Protein AF-A0A6E8W7X3-F1 (afdb_monomer_lite)

InterPro domains:
  IPR011598 Myc-type, basic helix-loop-helix (bHLH) domain [PF00010] (19-77)
  IPR011598 Myc-type, basic helix-loop-helix (bHLH) domain [PS50888] (15-76)
  IPR011598 Myc-type, basic helix-loop-helix (bHLH) domain [SM00353] (21-82)
  IPR036638 Helix-loop-helix DNA-binding domain superfamily [G3DSA:4.10.280.10] (25-118)
  IPR036638 Helix-loop-helix DNA-binding domain superfamily [SSF47459] (20-90)

Radius of gyration: 56.05 Å; chains: 1; bounding box: 118×41×148 Å

Sequence (171 aa):
MILEGLSARAAGWVCMVAMATVVERRRRFNINDKIKELGTLLPKNMEGSSSELNGKDGRVNKGTILKGTVDYVKELKLEVSMLRRNDELVMALRNENAMLQKRVASKVEQQLSPSKDGIIGVTFYIFVDMCENNLQLENHANRLQSLRKELNYVKETDWQYDSVEKILGQN

Foldseek 3Di:
DVVVVVVVVVVVVVVVVVVVVVVVVVVVVVVVVVLVVLLCVFDPPAFSNLPPPPPDPRDRDSVRSVVSSVVVVVVVVVVVVVVVVVVVVVVVVVVVVVVVVVVVVVVVVVVPPQDPVNVVVVVVVVVVVVVVVVVVVVVVVVVVVVVVVVVVVCVVCVVVPPPVCVVVPDD

Secondary structure (DSSP, 8-state):
-HHHHHHHHHHHHHHHHHHHHHHHHHHHHHHHHHHHHHHHHS-TTSTT-TTS--STT----HHHHHHHHHHHHHHHHHHHHHHHHHHHHHHHHHHHHHHHHHHHHHHHHHHHSPPHHHHHHHHHHHHHHHHHHHHHHHHHHHHHHHHHHHHHHHHHHGGGGS-HHHHTT--

Structure (mmCIF, N/CA/C/O backbone):
data_AF-A0A6E8W7X3-F1
#
_entry.id   AF-A0A6E8W7X3-F1
#
loop_
_atom_site.group_PDB
_atom_site.id
_atom_site.type_symbol
_atom_site.label_atom_id
_atom_site.label_alt_id
_atom_site.label_comp_id
_atom_site.label_asym_id
_atom_site.label_entity_id
_atom_site.label_seq_id
_atom_site.pdbx_PDB_ins_code
_atom_site.Cartn_x
_atom_site.Cartn_y
_atom_site.Cartn_z
_atom_site.occupancy
_atom_site.B_iso_or_equiv
_atom_site.auth_seq_id
_atom_site.auth_comp_id
_atom_site.auth_asym_id
_atom_site.auth_atom_id
_atom_site.pdbx_PDB_model_num
ATOM 1 N N . MET A 1 1 ? 25.279 -12.201 -77.583 1.00 59.50 1 MET A N 1
ATOM 2 C CA . MET A 1 1 ? 25.225 -13.019 -76.346 1.00 59.50 1 MET A CA 1
ATOM 3 C C . MET A 1 1 ? 25.926 -12.366 -75.147 1.00 59.50 1 MET A C 1
ATOM 5 O O . MET A 1 1 ? 25.345 -12.382 -74.074 1.00 59.50 1 MET A O 1
ATOM 9 N N . ILE A 1 2 ? 27.107 -11.739 -75.283 1.00 58.28 2 ILE A N 1
ATOM 10 C CA . ILE A 1 2 ? 27.815 -11.108 -74.138 1.00 58.28 2 ILE A CA 1
ATOM 11 C C . ILE A 1 2 ? 27.080 -9.865 -73.581 1.00 58.28 2 ILE A C 1
ATOM 13 O O . ILE A 1 2 ? 26.972 -9.710 -72.368 1.00 58.28 2 ILE A O 1
ATOM 17 N N . LEU A 1 3 ? 26.513 -9.019 -74.451 1.00 56.66 3 LEU A N 1
ATOM 18 C CA . LEU A 1 3 ? 25.748 -7.818 -74.061 1.00 56.66 3 LEU A CA 1
ATOM 19 C C . LEU A 1 3 ? 24.445 -8.138 -73.301 1.00 56.66 3 LEU A C 1
ATOM 21 O O . LEU A 1 3 ? 24.101 -7.447 -72.346 1.00 56.66 3 LEU A O 1
ATOM 25 N N . GLU A 1 4 ? 23.765 -9.225 -73.667 1.00 60.28 4 GLU A N 1
ATOM 26 C CA . GLU A 1 4 ? 22.540 -9.702 -73.003 1.00 60.28 4 GLU A CA 1
ATOM 27 C C . GLU A 1 4 ? 22.827 -10.200 -71.575 1.00 60.28 4 GLU A C 1
ATOM 29 O O . GLU A 1 4 ? 22.122 -9.848 -70.631 1.00 60.28 4 GLU A O 1
ATOM 34 N N . GLY A 1 5 ? 23.921 -10.951 -71.389 1.00 63.03 5 GLY A N 1
ATOM 35 C CA . GLY A 1 5 ? 24.356 -11.421 -70.068 1.00 63.03 5 GLY A CA 1
ATOM 36 C C . GLY A 1 5 ? 24.836 -10.295 -69.142 1.00 63.03 5 GLY A C 1
ATOM 37 O O . GLY A 1 5 ? 24.649 -10.374 -67.926 1.00 63.03 5 GLY A O 1
ATOM 38 N N . LEU A 1 6 ? 25.414 -9.224 -69.700 1.00 65.12 6 LEU A N 1
ATOM 39 C CA . LEU A 1 6 ? 25.781 -8.020 -68.946 1.00 65.12 6 LEU A CA 1
ATOM 40 C C . LEU A 1 6 ? 24.541 -7.221 -68.509 1.00 65.12 6 LEU A C 1
ATOM 42 O O . LEU A 1 6 ? 24.480 -6.776 -67.365 1.00 65.12 6 LEU A O 1
ATOM 46 N N . SER A 1 7 ? 23.542 -7.093 -69.389 1.00 72.56 7 SER A N 1
ATOM 47 C CA . SER A 1 7 ? 22.265 -6.417 -69.115 1.00 72.56 7 SER A CA 1
ATOM 48 C C . SER A 1 7 ? 21.446 -7.137 -68.035 1.00 72.56 7 SER A C 1
ATOM 50 O O . SER A 1 7 ? 20.998 -6.515 -67.072 1.00 72.56 7 SER A O 1
ATOM 52 N N . ALA A 1 8 ? 21.338 -8.468 -68.114 1.00 74.31 8 ALA A N 1
ATOM 53 C CA . ALA A 1 8 ? 20.650 -9.274 -67.103 1.00 74.31 8 ALA A CA 1
ATOM 54 C C . ALA A 1 8 ? 21.337 -9.202 -65.726 1.00 74.31 8 ALA A C 1
ATOM 56 O O . ALA A 1 8 ? 20.668 -9.092 -64.696 1.00 74.31 8 ALA A O 1
ATOM 57 N N . ARG A 1 9 ? 22.680 -9.197 -65.691 1.00 76.12 9 ARG A N 1
ATOM 58 C CA . ARG A 1 9 ? 23.433 -8.953 -64.451 1.00 76.12 9 ARG A CA 1
ATOM 59 C C . ARG A 1 9 ? 23.188 -7.537 -63.935 1.00 76.12 9 ARG A C 1
ATOM 61 O O . ARG A 1 9 ? 22.875 -7.392 -62.762 1.00 76.12 9 ARG A O 1
ATOM 68 N N . ALA A 1 10 ? 23.248 -6.510 -64.777 1.00 77.62 10 ALA A N 1
ATOM 69 C CA . ALA A 1 10 ? 22.967 -5.137 -64.359 1.00 77.62 10 ALA A CA 1
ATOM 70 C C . ALA A 1 10 ? 21.549 -4.986 -63.769 1.00 77.62 10 ALA A C 1
ATOM 72 O O . ALA A 1 10 ? 21.397 -4.413 -62.693 1.00 77.62 10 ALA A O 1
ATOM 73 N N . ALA A 1 11 ? 20.527 -5.574 -64.399 1.00 78.88 11 ALA A N 1
ATOM 74 C CA . ALA A 1 11 ? 19.151 -5.569 -63.897 1.00 78.88 11 ALA A CA 1
ATOM 75 C C . ALA A 1 11 ? 19.004 -6.306 -62.552 1.00 78.88 11 ALA A C 1
ATOM 77 O O . ALA A 1 11 ? 18.350 -5.802 -61.636 1.00 78.88 11 ALA A O 1
ATOM 78 N N . GLY A 1 12 ? 19.659 -7.462 -62.393 1.00 82.62 12 GLY A N 1
ATOM 79 C CA . GLY A 1 12 ? 19.695 -8.195 -61.124 1.00 82.62 12 GLY A CA 1
ATOM 80 C C . GLY A 1 12 ? 20.366 -7.405 -59.995 1.00 82.62 12 GLY A C 1
ATOM 81 O O . GLY A 1 12 ? 19.851 -7.363 -58.878 1.00 82.62 12 GLY A O 1
ATOM 82 N N . TRP A 1 13 ? 21.470 -6.713 -60.292 1.00 84.50 13 TRP A N 1
ATOM 83 C CA . TRP A 1 13 ? 22.163 -5.845 -59.335 1.00 84.50 13 TRP A CA 1
ATOM 84 C C . TRP A 1 13 ? 21.318 -4.623 -58.948 1.00 84.50 13 TRP A C 1
ATOM 86 O O . TRP A 1 13 ? 21.210 -4.311 -57.764 1.00 84.50 13 TRP A O 1
ATOM 96 N N . VAL A 1 14 ? 20.655 -3.971 -59.907 1.00 83.25 14 VAL A N 1
ATOM 97 C CA . VAL A 1 14 ? 19.741 -2.845 -59.638 1.00 83.25 14 VAL A CA 1
ATOM 98 C C . VAL A 1 14 ? 18.560 -3.287 -58.771 1.00 83.25 14 VAL A C 1
ATOM 100 O O . VAL A 1 14 ? 18.231 -2.609 -57.798 1.00 83.25 14 VAL A O 1
ATOM 103 N N . CYS A 1 15 ? 17.958 -4.441 -59.068 1.00 85.50 15 CYS A N 1
ATOM 104 C CA . CYS A 1 15 ? 16.874 -5.007 -58.264 1.00 85.50 15 CYS A CA 1
ATOM 105 C C . CYS A 1 15 ? 17.332 -5.308 -56.828 1.00 85.50 15 CYS A C 1
ATOM 107 O O . CYS A 1 15 ? 16.665 -4.922 -55.867 1.00 85.50 15 CYS A O 1
ATOM 109 N N . MET A 1 16 ? 18.509 -5.919 -56.662 1.00 85.31 16 MET A N 1
ATOM 110 C CA . MET A 1 16 ? 19.078 -6.222 -55.347 1.00 85.31 16 MET A CA 1
ATOM 111 C C . MET A 1 16 ? 19.359 -4.953 -54.529 1.00 85.31 16 MET A C 1
ATOM 113 O O . MET A 1 16 ? 19.002 -4.889 -53.352 1.00 85.31 16 MET A O 1
ATOM 117 N N . VAL A 1 17 ? 19.940 -3.921 -55.149 1.00 86.00 17 VAL A N 1
ATOM 118 C CA . VAL A 1 17 ? 20.181 -2.626 -54.494 1.00 86.00 17 VAL A CA 1
ATOM 119 C C . VAL A 1 17 ? 18.858 -1.961 -54.116 1.00 86.00 17 VAL A C 1
ATOM 121 O O . VAL A 1 17 ? 18.710 -1.509 -52.982 1.00 86.00 17 VAL A O 1
ATOM 124 N N . ALA A 1 18 ? 17.866 -1.953 -55.010 1.00 86.62 18 ALA A N 1
ATOM 125 C CA . ALA A 1 18 ? 16.542 -1.406 -54.722 1.00 86.62 18 ALA A CA 1
ATOM 126 C C . ALA A 1 18 ? 15.883 -2.119 -53.530 1.00 86.62 18 ALA A C 1
ATOM 128 O O . ALA A 1 18 ? 15.423 -1.453 -52.600 1.00 86.62 18 ALA A O 1
ATOM 129 N N . MET A 1 19 ? 15.920 -3.454 -53.487 1.00 85.50 19 MET A N 1
ATOM 130 C CA . MET A 1 19 ? 15.423 -4.230 -52.345 1.00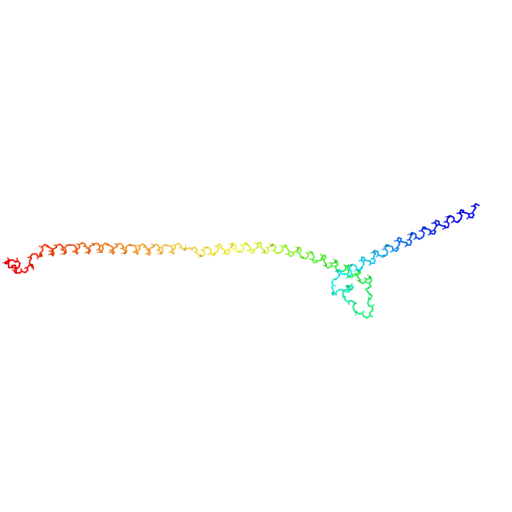 85.50 19 MET A CA 1
ATOM 131 C C . MET A 1 19 ? 16.166 -3.883 -51.051 1.00 85.50 19 MET A C 1
ATOM 133 O O . MET A 1 19 ? 15.527 -3.615 -50.031 1.00 85.50 19 MET A O 1
ATOM 137 N N . ALA A 1 20 ? 17.498 -3.790 -51.089 1.00 86.94 20 ALA A N 1
ATOM 138 C CA . ALA A 1 20 ? 18.292 -3.381 -49.933 1.00 86.94 20 ALA A CA 1
ATOM 139 C C . ALA A 1 20 ? 17.899 -1.979 -49.431 1.00 86.94 20 ALA A C 1
ATOM 141 O O . ALA A 1 20 ? 17.758 -1.777 -48.224 1.00 86.94 20 ALA A O 1
ATOM 142 N N . THR A 1 21 ? 17.633 -1.023 -50.331 1.00 89.69 21 THR A N 1
ATOM 143 C CA . THR A 1 21 ? 17.182 0.325 -49.937 1.00 89.69 21 THR A CA 1
ATOM 144 C C . THR A 1 21 ? 15.806 0.324 -49.267 1.00 89.69 21 THR A C 1
ATOM 146 O O . THR A 1 21 ? 15.588 1.069 -48.308 1.00 89.69 21 THR A O 1
ATOM 149 N N . VAL A 1 22 ? 14.881 -0.525 -49.725 1.00 92.19 22 VAL A N 1
ATOM 150 C CA . VAL A 1 22 ? 13.533 -0.649 -49.150 1.00 92.19 22 VAL A CA 1
ATOM 151 C C . VAL A 1 22 ? 13.602 -1.255 -47.752 1.00 92.19 22 VAL A C 1
ATOM 153 O O . VAL A 1 22 ? 13.005 -0.716 -46.815 1.00 92.19 22 VAL A O 1
ATOM 156 N N . VAL A 1 23 ? 14.377 -2.328 -47.587 1.00 93.19 23 VAL A N 1
ATOM 157 C CA . VAL A 1 23 ? 14.598 -2.978 -46.286 1.00 93.19 23 VAL A CA 1
ATOM 158 C C . VAL A 1 23 ? 15.263 -2.011 -45.303 1.00 93.19 23 VAL A C 1
ATOM 160 O O . VAL A 1 23 ? 14.794 -1.843 -44.173 1.00 93.19 23 VAL A O 1
ATOM 163 N N . GLU A 1 24 ? 16.307 -1.307 -45.743 1.00 95.44 24 GLU A N 1
ATOM 164 C CA . GLU A 1 24 ? 16.999 -0.284 -44.956 1.00 95.44 24 GLU A CA 1
ATOM 165 C C . GLU A 1 24 ? 16.033 0.813 -44.495 1.00 95.44 24 GLU A C 1
ATOM 167 O O . GLU A 1 24 ? 15.987 1.173 -43.314 1.00 95.44 24 GLU A O 1
ATOM 172 N N . ARG A 1 25 ? 15.209 1.320 -45.415 1.00 95.88 25 ARG A N 1
ATOM 173 C CA . ARG A 1 25 ? 14.213 2.351 -45.127 1.00 95.88 25 ARG A CA 1
ATOM 174 C C . ARG A 1 25 ? 13.174 1.864 -44.115 1.00 95.88 25 ARG A C 1
ATOM 176 O O . ARG A 1 25 ? 12.861 2.599 -43.179 1.00 95.88 25 ARG A O 1
ATOM 183 N N . ARG A 1 26 ? 12.680 0.628 -44.239 1.00 96.38 26 ARG A N 1
ATOM 184 C CA . ARG A 1 26 ? 11.715 0.056 -43.287 1.00 96.38 26 ARG A CA 1
ATOM 185 C C . ARG A 1 26 ? 12.306 -0.079 -41.885 1.00 96.38 26 ARG A C 1
ATOM 187 O O . ARG A 1 26 ? 11.646 0.306 -40.920 1.00 96.38 26 ARG A O 1
ATOM 194 N N . ARG A 1 27 ? 13.554 -0.546 -41.764 1.00 97.69 27 ARG A N 1
ATOM 195 C CA . ARG A 1 27 ? 14.258 -0.610 -40.472 1.00 97.69 27 ARG A CA 1
ATOM 196 C C . ARG A 1 27 ? 14.410 0.781 -39.856 1.00 97.69 27 ARG A C 1
ATOM 198 O O . ARG A 1 27 ? 14.124 0.947 -38.673 1.00 97.69 27 ARG A O 1
ATOM 205 N N . ARG A 1 28 ? 14.812 1.785 -40.646 1.00 96.88 28 ARG A N 1
ATOM 206 C CA . ARG A 1 28 ? 14.940 3.176 -40.169 1.00 96.88 28 ARG A CA 1
ATOM 207 C C . ARG A 1 28 ? 13.623 3.728 -39.635 1.00 96.88 28 ARG A C 1
ATOM 209 O O . ARG A 1 28 ? 13.637 4.386 -38.600 1.00 96.88 28 ARG A O 1
ATOM 216 N N . PHE A 1 29 ? 12.505 3.463 -40.311 1.00 95.69 29 PHE A N 1
ATOM 217 C CA . PHE A 1 29 ? 11.190 3.882 -39.825 1.00 95.69 29 PHE A CA 1
ATOM 218 C C . PHE A 1 29 ? 10.839 3.225 -38.492 1.00 95.69 29 PHE A C 1
ATOM 220 O O . PHE A 1 29 ? 10.542 3.942 -37.545 1.00 95.69 29 PHE A O 1
ATOM 227 N N . ASN A 1 30 ? 11.002 1.906 -38.375 1.00 96.31 30 ASN A N 1
ATOM 228 C CA . ASN A 1 30 ? 10.729 1.197 -37.123 1.00 96.31 30 ASN A CA 1
ATOM 229 C C . ASN A 1 30 ? 11.563 1.748 -35.949 1.00 96.31 30 ASN A C 1
ATOM 231 O O . ASN A 1 30 ? 11.031 2.029 -34.880 1.00 96.31 30 ASN A O 1
ATOM 235 N N . ILE A 1 31 ? 12.864 1.986 -36.162 1.00 96.44 31 ILE A N 1
ATOM 236 C CA . ILE A 1 31 ? 13.737 2.590 -35.141 1.00 96.44 31 ILE A CA 1
ATOM 237 C C . ILE A 1 31 ? 13.227 3.978 -34.735 1.00 96.44 31 ILE A C 1
ATOM 239 O O . ILE A 1 31 ? 13.170 4.294 -33.549 1.00 96.44 31 ILE A O 1
ATOM 243 N N . ASN A 1 32 ? 12.847 4.815 -35.702 1.00 94.12 32 ASN A N 1
ATOM 244 C CA . ASN A 1 32 ? 12.354 6.160 -35.414 1.00 94.12 32 ASN A CA 1
ATOM 245 C C . ASN A 1 32 ? 11.039 6.139 -34.634 1.00 94.12 32 ASN A C 1
ATOM 247 O O . ASN A 1 32 ? 10.868 6.959 -33.735 1.00 94.12 32 ASN A O 1
ATOM 251 N N . ASP A 1 33 ? 10.139 5.218 -34.967 1.00 94.31 33 ASP A N 1
ATOM 252 C CA . ASP A 1 33 ? 8.846 5.088 -34.301 1.00 94.31 33 ASP A CA 1
ATOM 253 C C . ASP A 1 33 ? 9.031 4.628 -32.854 1.00 94.31 33 ASP A C 1
ATOM 255 O O . ASP A 1 33 ? 8.463 5.233 -31.949 1.00 94.31 33 ASP A O 1
ATOM 259 N N . LYS A 1 34 ? 9.926 3.661 -32.607 1.00 96.38 34 LYS A N 1
ATOM 260 C CA . LYS A 1 34 ? 10.277 3.241 -31.242 1.00 96.38 34 LYS A CA 1
ATOM 261 C C . LYS A 1 34 ? 10.926 4.346 -30.424 1.00 96.38 34 LYS A C 1
ATOM 263 O O . LYS A 1 34 ? 10.590 4.508 -29.258 1.00 96.38 34 LYS A O 1
ATOM 268 N N . ILE A 1 35 ? 11.794 5.156 -31.025 1.00 92.75 35 ILE A N 1
ATOM 269 C CA . ILE A 1 35 ? 12.367 6.313 -30.326 1.00 92.75 35 ILE A CA 1
ATOM 270 C C . ILE A 1 35 ? 11.278 7.337 -29.978 1.00 92.75 35 ILE A C 1
ATOM 272 O O . ILE A 1 35 ? 11.294 7.881 -28.881 1.00 92.75 35 ILE A O 1
ATOM 276 N N . LYS A 1 36 ? 10.305 7.589 -30.862 1.00 88.94 36 LYS A N 1
ATOM 277 C CA . LYS A 1 36 ? 9.184 8.490 -30.544 1.00 88.94 36 LYS A CA 1
ATOM 278 C C . LYS A 1 36 ? 8.297 7.938 -29.429 1.00 88.94 36 LYS A C 1
ATOM 280 O O . LYS A 1 36 ? 7.943 8.693 -28.534 1.00 88.94 36 LYS A O 1
ATOM 285 N N . GLU A 1 37 ? 7.977 6.645 -29.471 1.00 93.38 37 GLU A N 1
ATOM 286 C CA . GLU A 1 37 ? 7.200 5.948 -28.437 1.00 93.38 37 GLU A CA 1
ATOM 287 C C . GLU A 1 37 ? 7.866 6.095 -27.064 1.00 93.38 37 GLU A C 1
ATOM 289 O O . GLU A 1 37 ? 7.221 6.533 -26.115 1.00 93.38 37 GLU A O 1
ATOM 294 N N . LEU A 1 38 ? 9.179 5.857 -26.980 1.00 93.50 38 LEU A N 1
ATOM 295 C CA . LEU A 1 38 ? 9.946 6.073 -25.751 1.00 93.50 38 LEU A CA 1
ATOM 296 C C . LEU A 1 38 ? 9.817 7.509 -25.228 1.00 93.50 38 LEU A C 1
ATOM 298 O O . LEU A 1 38 ? 9.601 7.701 -24.037 1.00 93.50 38 LEU A O 1
ATOM 302 N N . GLY A 1 39 ? 9.864 8.511 -26.110 1.00 89.81 39 GLY A N 1
ATOM 303 C CA . GLY A 1 39 ? 9.685 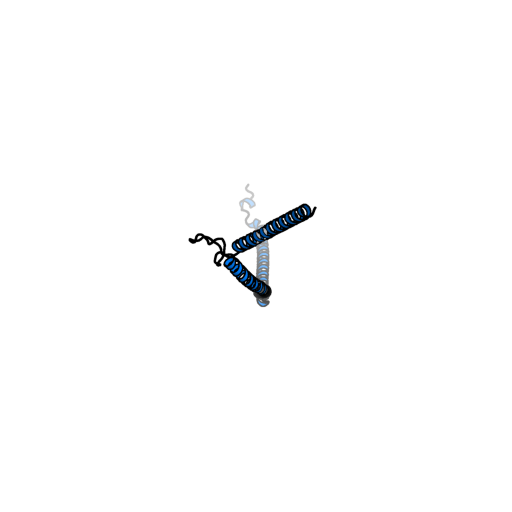9.917 -25.733 1.00 89.81 39 GLY A CA 1
ATOM 304 C C . GLY A 1 39 ? 8.322 10.227 -25.103 1.00 89.81 39 GLY A C 1
ATOM 305 O O . GLY A 1 39 ? 8.236 11.134 -24.280 1.00 89.81 39 GLY A O 1
ATOM 306 N N . THR A 1 40 ? 7.275 9.462 -25.435 1.00 89.38 40 THR A N 1
ATOM 307 C CA . THR A 1 40 ? 5.939 9.613 -24.822 1.00 89.38 40 THR A CA 1
ATOM 308 C C . THR A 1 40 ? 5.825 8.974 -23.439 1.00 89.38 40 THR A C 1
ATOM 310 O O . THR A 1 40 ? 4.956 9.362 -22.663 1.00 89.38 40 THR A O 1
ATOM 313 N N . LEU A 1 41 ? 6.696 8.010 -23.125 1.00 91.50 41 LEU A N 1
ATOM 314 C CA . LEU A 1 41 ? 6.719 7.303 -21.841 1.00 91.50 41 LEU A CA 1
ATOM 315 C C . LEU A 1 41 ? 7.583 8.012 -20.791 1.00 91.50 41 LEU A C 1
ATOM 317 O O . LEU A 1 41 ? 7.530 7.654 -19.616 1.00 91.50 41 LEU A O 1
ATOM 321 N N . LEU A 1 42 ? 8.390 8.992 -21.206 1.00 90.75 42 LEU A N 1
ATOM 322 C CA . LEU A 1 42 ? 9.237 9.745 -20.292 1.00 90.75 42 LEU A CA 1
ATOM 323 C C . LEU A 1 42 ? 8.415 10.697 -19.411 1.00 90.75 42 LEU A C 1
ATOM 325 O O . LEU A 1 42 ? 7.530 11.393 -19.927 1.00 90.75 42 LEU A O 1
ATOM 329 N N . PRO A 1 43 ? 8.751 10.799 -18.110 1.00 89.00 43 PRO A N 1
ATOM 330 C CA . PRO A 1 43 ? 8.190 11.801 -17.213 1.00 89.00 43 PRO A CA 1
ATOM 331 C C . PRO A 1 43 ? 8.296 13.205 -17.807 1.00 89.00 43 PRO A C 1
ATOM 333 O O . PRO A 1 43 ? 9.296 13.543 -18.438 1.00 89.00 43 PRO A O 1
ATOM 336 N N . LYS A 1 44 ? 7.267 14.033 -17.604 1.00 81.12 44 LYS A N 1
ATOM 337 C CA . LYS A 1 44 ? 7.175 15.364 -18.233 1.00 81.12 44 LYS A CA 1
ATOM 338 C C . LYS A 1 44 ? 8.364 16.258 -17.884 1.00 81.12 44 LYS A C 1
ATOM 340 O O . LYS A 1 44 ? 8.866 16.945 -18.751 1.00 81.12 44 LYS A O 1
ATOM 345 N N . ASN A 1 45 ? 8.845 16.158 -16.648 1.00 78.44 45 ASN A N 1
ATOM 346 C CA . ASN A 1 45 ? 9.989 16.898 -16.121 1.00 78.44 45 ASN A CA 1
ATOM 347 C C . ASN A 1 45 ? 11.356 16.417 -16.646 1.00 78.44 45 ASN A C 1
ATOM 349 O O . ASN A 1 45 ? 12.379 16.960 -16.232 1.00 78.44 45 ASN A O 1
ATOM 353 N N . MET A 1 46 ? 11.404 15.379 -17.487 1.00 79.19 46 MET A N 1
ATOM 354 C CA . MET A 1 46 ? 12.651 14.830 -18.006 1.00 79.19 46 MET A CA 1
ATOM 355 C C . MET A 1 46 ? 12.955 15.368 -19.403 1.00 79.19 46 MET A C 1
ATOM 357 O O . MET A 1 46 ? 12.106 15.356 -20.299 1.00 79.19 46 MET A O 1
ATOM 361 N N . GLU A 1 47 ? 14.207 15.778 -19.616 1.00 67.44 47 GLU A N 1
ATOM 362 C CA . GLU A 1 47 ? 14.674 16.200 -20.934 1.00 67.44 47 GLU A CA 1
ATOM 363 C C . GLU A 1 47 ? 14.434 15.090 -21.970 1.00 67.44 47 GLU A C 1
ATOM 365 O O . GLU A 1 47 ? 14.892 13.956 -21.819 1.00 67.44 47 GLU A O 1
ATOM 370 N N . GLY A 1 48 ? 13.716 15.420 -23.046 1.00 65.06 48 GLY A N 1
ATOM 371 C CA . GLY A 1 48 ? 13.344 14.463 -24.092 1.00 65.06 48 GLY A CA 1
ATOM 372 C C . GLY A 1 48 ? 11.919 13.922 -23.987 1.00 65.06 48 GLY A C 1
ATOM 373 O O . GLY A 1 48 ? 11.504 13.203 -24.898 1.00 65.06 48 GLY A O 1
ATOM 374 N N . SER A 1 49 ? 11.152 14.295 -22.956 1.00 73.19 49 SER A N 1
ATOM 375 C CA . SER A 1 49 ? 9.710 14.048 -22.947 1.00 73.19 49 SER A CA 1
ATOM 376 C C . SER A 1 49 ? 9.043 14.773 -24.111 1.00 73.19 49 SER A C 1
ATOM 378 O O . SER A 1 49 ? 9.261 15.965 -24.352 1.00 73.19 49 SER A O 1
ATOM 380 N N . SER A 1 50 ? 8.211 14.053 -24.859 1.00 62.91 50 SER A N 1
ATOM 381 C CA . SER A 1 50 ? 7.533 14.613 -26.027 1.00 62.91 50 SER A CA 1
ATOM 382 C C . SER A 1 50 ? 6.505 15.694 -25.672 1.00 62.91 50 SER A C 1
ATOM 384 O O . SER A 1 50 ? 6.021 16.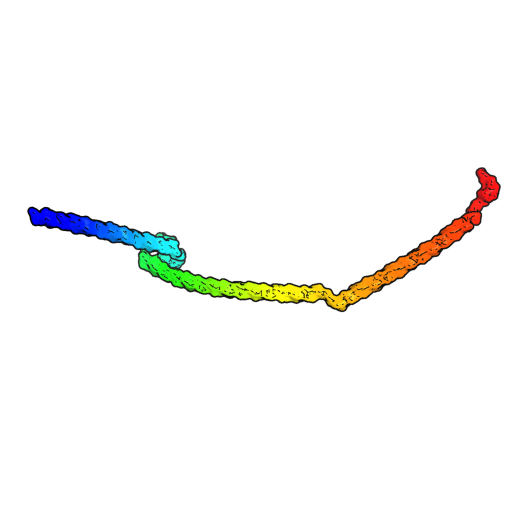366 -26.578 1.00 62.91 50 SER A O 1
ATOM 386 N N . SER A 1 51 ? 6.149 15.869 -24.389 1.00 58.84 51 SER A N 1
ATOM 387 C CA . SER A 1 51 ? 5.133 16.844 -23.972 1.00 58.84 51 SER A CA 1
ATOM 388 C C . SER A 1 51 ? 5.643 18.275 -23.768 1.00 58.84 51 SER A C 1
ATOM 390 O O . SER A 1 51 ? 4.811 19.171 -23.676 1.00 58.84 51 SER A O 1
ATOM 392 N N . GLU A 1 52 ? 6.958 18.526 -23.700 1.00 54.25 52 GLU A N 1
ATOM 393 C CA . GLU A 1 52 ? 7.502 19.864 -23.364 1.00 54.25 52 GLU A CA 1
ATOM 394 C C . GLU A 1 52 ? 7.994 20.698 -24.565 1.00 54.25 52 GLU A C 1
ATOM 396 O O . GLU A 1 52 ? 8.558 21.781 -24.409 1.00 54.25 52 GLU A O 1
ATOM 401 N N . LEU A 1 53 ? 7.749 20.265 -25.801 1.00 53.06 53 LEU A N 1
ATOM 402 C CA . LEU A 1 53 ? 8.307 20.921 -26.987 1.00 53.06 53 LEU A CA 1
ATOM 403 C C . LEU A 1 53 ? 7.329 21.873 -27.680 1.00 53.06 53 LEU A C 1
ATOM 405 O O . LEU A 1 53 ? 6.927 21.652 -28.816 1.00 53.06 53 LEU A O 1
ATOM 409 N N . ASN A 1 54 ? 7.036 22.986 -27.003 1.00 47.97 54 ASN A N 1
ATOM 410 C CA . ASN A 1 54 ? 6.632 24.246 -27.647 1.00 47.97 54 ASN A CA 1
ATOM 411 C C . ASN A 1 54 ? 7.749 25.316 -27.583 1.00 47.97 54 ASN A C 1
ATOM 413 O O . ASN A 1 54 ? 7.508 26.505 -27.786 1.00 47.97 54 ASN A O 1
ATOM 417 N N . GLY A 1 55 ? 8.990 24.900 -27.304 1.00 49.22 55 GLY A N 1
ATOM 418 C CA . GLY A 1 55 ? 10.187 25.737 -27.397 1.00 49.22 55 GLY A CA 1
ATOM 419 C C . GLY A 1 55 ? 10.695 25.850 -28.838 1.00 49.22 55 GLY A C 1
ATOM 420 O O . GLY A 1 55 ? 10.693 24.867 -29.577 1.00 49.22 55 GLY A O 1
ATOM 421 N N . LYS A 1 56 ? 11.144 27.056 -29.197 1.00 50.97 56 LYS A N 1
ATOM 422 C CA . LYS A 1 56 ? 11.330 27.690 -30.523 1.00 50.97 56 LYS A CA 1
ATOM 423 C C . LYS A 1 56 ? 12.051 26.927 -31.661 1.00 50.97 56 LYS A C 1
ATOM 425 O O . LYS A 1 56 ? 12.156 27.499 -32.736 1.00 50.97 56 LYS A O 1
ATOM 430 N N . ASP A 1 57 ? 12.464 25.670 -31.475 1.00 56.12 57 ASP A N 1
ATOM 431 C CA . ASP A 1 57 ? 13.037 24.804 -32.527 1.00 56.12 57 ASP A CA 1
ATOM 432 C C . ASP A 1 57 ? 12.459 23.368 -32.601 1.00 56.12 57 ASP A C 1
ATOM 434 O O . ASP A 1 57 ? 12.866 22.592 -33.466 1.00 56.12 57 ASP A O 1
ATOM 438 N N . GLY A 1 58 ? 11.488 22.995 -31.750 1.00 54.62 58 GLY A N 1
ATOM 439 C CA . GLY A 1 58 ? 10.510 21.904 -31.967 1.00 54.62 58 GLY A CA 1
ATOM 440 C C . GLY A 1 58 ? 11.001 20.480 -32.304 1.00 54.62 58 GLY A C 1
ATOM 441 O O . GLY A 1 58 ? 10.182 19.602 -32.580 1.00 54.62 58 GLY A O 1
ATOM 442 N N . ARG A 1 59 ? 12.309 20.202 -32.314 1.00 60.31 59 ARG A N 1
ATOM 443 C CA . ARG A 1 59 ? 12.875 18.909 -32.724 1.00 60.31 59 ARG A CA 1
ATOM 444 C C . ARG A 1 59 ? 13.394 18.135 -31.520 1.00 60.31 59 ARG A C 1
ATOM 446 O O . ARG A 1 59 ? 14.496 18.371 -31.039 1.00 60.31 59 ARG A O 1
ATOM 453 N N . VAL A 1 60 ? 12.616 17.145 -31.088 1.00 65.25 60 VAL A N 1
ATOM 454 C CA . VAL A 1 60 ? 13.061 16.127 -30.125 1.00 65.25 60 VAL A CA 1
ATOM 455 C C . VAL A 1 60 ? 14.306 15.429 -30.685 1.00 65.25 60 VAL A C 1
ATOM 457 O O . VAL A 1 60 ? 14.252 14.785 -31.739 1.00 65.25 60 VAL A O 1
ATOM 460 N N . ASN A 1 61 ? 15.446 15.570 -30.008 1.00 82.94 61 ASN A N 1
ATOM 461 C CA . ASN A 1 61 ? 16.673 14.890 -30.405 1.00 82.94 61 ASN A CA 1
ATOM 462 C C . ASN A 1 61 ? 16.605 13.424 -29.953 1.00 82.94 61 ASN A C 1
ATOM 464 O O . ASN A 1 61 ? 16.369 13.131 -28.780 1.00 82.94 61 ASN A O 1
ATOM 468 N N . LYS A 1 62 ? 16.854 12.492 -30.880 1.00 87.94 62 LYS A N 1
ATOM 469 C CA . LYS A 1 62 ? 16.881 11.049 -30.594 1.00 87.94 62 LYS A CA 1
ATOM 470 C C . LYS A 1 62 ? 17.855 10.708 -29.465 1.00 87.94 62 LYS A C 1
ATOM 472 O O . LYS A 1 62 ? 17.554 9.837 -28.660 1.00 87.94 62 LYS A O 1
ATOM 477 N N . GLY A 1 63 ? 18.996 11.400 -29.396 1.00 88.81 63 GLY A N 1
ATOM 478 C CA . GLY A 1 63 ? 19.984 11.199 -28.334 1.00 88.81 63 GLY A CA 1
ATOM 479 C C . GLY A 1 63 ? 19.438 11.546 -26.949 1.00 88.81 63 GLY A C 1
ATOM 480 O O 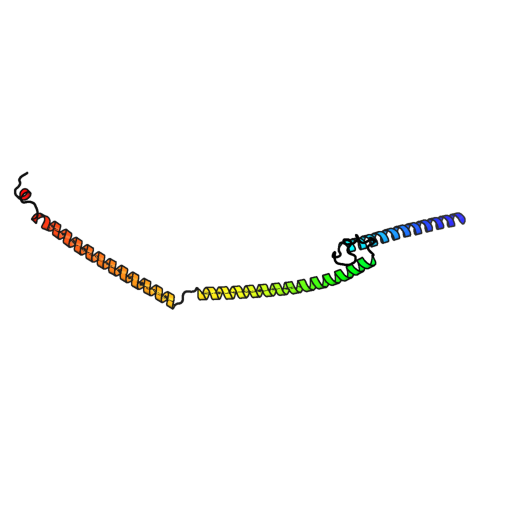. GLY A 1 63 ? 19.636 10.782 -26.009 1.00 88.81 63 GLY A O 1
ATOM 481 N N . THR A 1 64 ? 18.692 12.647 -26.838 1.00 88.19 64 THR A N 1
ATOM 482 C CA . THR A 1 64 ? 18.081 13.090 -25.578 1.00 88.19 64 THR A CA 1
ATOM 483 C C . THR A 1 64 ? 17.008 12.112 -25.109 1.00 88.19 64 THR A C 1
ATOM 485 O O . THR A 1 64 ? 17.053 11.689 -23.960 1.00 88.19 64 THR A O 1
ATOM 488 N N . ILE A 1 65 ? 16.118 11.658 -26.005 1.00 89.75 65 ILE A N 1
ATOM 489 C CA . ILE A 1 65 ? 15.097 10.651 -25.659 1.00 89.75 65 ILE A CA 1
ATOM 490 C C . ILE A 1 65 ? 15.752 9.355 -25.169 1.00 89.75 65 ILE A C 1
ATOM 492 O O . ILE A 1 65 ? 15.338 8.790 -24.159 1.00 89.75 65 ILE A O 1
ATOM 496 N N . LEU A 1 66 ? 16.780 8.870 -25.873 1.00 94.50 66 LEU A N 1
ATOM 497 C CA . LEU A 1 66 ? 17.462 7.631 -25.500 1.00 94.50 66 LEU A CA 1
ATOM 498 C C . LEU A 1 66 ? 18.169 7.759 -24.149 1.00 94.50 66 LEU A C 1
ATOM 500 O O . LEU A 1 66 ? 18.060 6.853 -23.326 1.00 94.50 66 LEU A O 1
ATOM 504 N N . LYS A 1 67 ? 18.848 8.885 -23.899 1.00 91.56 67 LYS A N 1
ATOM 505 C CA . LYS A 1 67 ? 19.478 9.163 -22.604 1.00 91.56 67 LYS A CA 1
ATOM 506 C C . LYS A 1 67 ? 18.434 9.198 -21.486 1.00 91.56 67 LYS A C 1
ATOM 508 O O . LYS A 1 67 ? 18.576 8.457 -20.518 1.00 91.56 67 LYS A O 1
ATOM 513 N N . GLY A 1 68 ? 17.360 9.968 -21.675 1.00 91.06 68 GLY A N 1
ATOM 514 C CA . GLY A 1 68 ? 16.250 10.046 -20.726 1.00 91.06 68 GLY A CA 1
ATOM 515 C C . GLY A 1 68 ? 15.638 8.675 -20.441 1.00 91.06 68 GLY A C 1
ATOM 516 O O . GLY A 1 68 ? 15.441 8.305 -19.291 1.00 91.06 68 GLY A O 1
ATOM 517 N N . THR A 1 69 ? 15.455 7.854 -21.476 1.00 94.81 69 THR A N 1
ATOM 518 C CA . THR A 1 69 ? 14.927 6.486 -21.330 1.00 94.81 69 THR A CA 1
ATOM 519 C C . THR A 1 69 ? 15.836 5.614 -20.476 1.00 94.81 69 THR A C 1
ATOM 521 O O . THR A 1 69 ? 15.362 4.901 -19.595 1.00 94.81 69 THR A O 1
ATOM 524 N N . VAL A 1 70 ? 17.146 5.653 -20.718 1.00 96.12 70 VAL A N 1
ATOM 525 C CA . VAL A 1 70 ? 18.109 4.852 -19.952 1.00 96.12 70 VAL A CA 1
ATOM 526 C C . VAL A 1 70 ? 18.126 5.276 -18.488 1.00 96.12 70 VAL A C 1
ATOM 528 O O . VAL A 1 70 ? 18.141 4.415 -17.606 1.00 96.12 70 VAL A O 1
ATOM 531 N N . ASP A 1 71 ? 18.122 6.579 -18.228 1.00 94.44 71 ASP A N 1
ATOM 532 C CA . ASP A 1 71 ? 18.165 7.105 -16.868 1.00 94.44 71 ASP A CA 1
ATOM 533 C C . ASP A 1 71 ? 16.852 6.819 -16.123 1.00 94.44 71 ASP A C 1
ATOM 535 O O . ASP A 1 71 ? 16.895 6.315 -15.000 1.00 94.44 71 ASP A O 1
ATOM 539 N N . TYR A 1 72 ? 15.700 6.961 -16.784 1.00 95.75 72 TYR A N 1
ATOM 540 C CA . TYR A 1 72 ? 14.404 6.632 -16.191 1.00 95.75 72 TYR A CA 1
ATOM 541 C C . TYR A 1 72 ? 14.260 5.136 -15.879 1.00 95.75 72 TYR A C 1
ATOM 543 O O . TYR A 1 72 ? 13.781 4.758 -14.814 1.00 95.75 72 TYR A O 1
ATOM 551 N N . VAL A 1 73 ? 14.758 4.246 -16.745 1.00 97.25 73 VAL A N 1
ATOM 552 C CA . VAL A 1 73 ? 14.776 2.800 -16.454 1.00 97.25 73 VAL A CA 1
ATOM 553 C C . VAL A 1 73 ? 15.635 2.477 -15.225 1.00 97.25 73 VAL A C 1
ATOM 555 O O . VAL A 1 73 ? 15.295 1.564 -14.468 1.00 97.25 73 VAL A O 1
ATOM 558 N N . LYS A 1 74 ? 16.751 3.185 -15.002 1.00 96.88 74 LYS A N 1
ATOM 559 C CA . LYS A 1 74 ? 17.564 2.997 -13.786 1.00 96.88 74 LYS A CA 1
ATOM 560 C C . LYS A 1 74 ? 16.808 3.460 -12.545 1.00 96.88 74 LYS A C 1
ATOM 562 O O . LYS A 1 74 ? 16.821 2.746 -11.545 1.00 96.88 74 LYS A O 1
ATOM 567 N N . GLU A 1 75 ? 16.145 4.609 -12.626 1.00 96.00 75 GLU A N 1
ATOM 568 C CA . GLU A 1 75 ? 15.326 5.151 -11.542 1.00 96.00 75 GLU A CA 1
ATOM 569 C C . GLU A 1 75 ? 14.185 4.196 -11.176 1.00 96.00 75 GLU A C 1
ATOM 571 O O . GLU A 1 75 ? 14.099 3.762 -10.030 1.00 96.00 75 GLU A O 1
ATOM 576 N N . LEU A 1 76 ? 13.412 3.732 -12.163 1.00 97.31 76 LEU A N 1
ATOM 577 C CA . LEU A 1 76 ? 12.337 2.757 -11.955 1.00 97.31 76 LEU A CA 1
ATOM 578 C C . LEU A 1 76 ? 12.835 1.447 -11.331 1.00 97.31 76 LEU A C 1
ATOM 580 O O . LEU A 1 76 ? 12.163 0.858 -10.486 1.00 97.31 76 LEU A O 1
ATOM 584 N N . LYS A 1 77 ? 14.028 0.968 -11.708 1.00 97.19 77 LYS A N 1
ATOM 585 C CA . LYS A 1 77 ? 14.622 -0.224 -11.078 1.00 97.19 77 LYS A CA 1
ATOM 586 C C . LYS A 1 77 ? 14.923 -0.005 -9.595 1.00 97.19 77 LYS A C 1
ATOM 588 O O . LYS A 1 77 ? 14.725 -0.926 -8.799 1.00 97.19 77 LYS A O 1
ATOM 593 N N . LEU A 1 78 ? 15.412 1.179 -9.229 1.00 97.00 78 LEU A N 1
ATOM 594 C CA . LEU A 1 78 ? 15.644 1.540 -7.831 1.00 97.00 78 LEU A CA 1
ATOM 595 C C . LEU A 1 78 ? 14.318 1.673 -7.079 1.00 97.00 78 LEU A C 1
ATOM 597 O O . LEU A 1 78 ? 14.187 1.111 -5.994 1.00 97.00 78 LEU A O 1
ATOM 601 N N . GLU A 1 79 ? 13.324 2.327 -7.677 1.00 97.12 79 GLU A N 1
ATOM 602 C CA . GLU A 1 79 ? 11.996 2.511 -7.090 1.00 97.12 79 GLU A CA 1
ATOM 603 C C . GLU A 1 79 ? 11.301 1.172 -6.818 1.00 97.12 79 GLU A C 1
ATOM 605 O O . GLU A 1 79 ? 10.864 0.921 -5.697 1.00 97.12 79 GLU A O 1
ATOM 610 N N . VAL A 1 80 ? 11.307 0.242 -7.778 1.00 97.44 80 VAL A N 1
ATOM 611 C CA . VAL A 1 80 ? 10.766 -1.116 -7.587 1.00 97.44 80 VAL A CA 1
ATOM 612 C C . VAL A 1 80 ? 11.484 -1.859 -6.452 1.00 97.44 80 VAL A C 1
ATOM 614 O O . VAL A 1 80 ? 10.850 -2.582 -5.684 1.00 97.44 80 VAL A O 1
ATOM 617 N N . SER A 1 81 ? 12.802 -1.689 -6.318 1.00 96.19 81 SER A N 1
ATOM 618 C CA . SER A 1 81 ? 13.570 -2.278 -5.212 1.00 96.19 81 SER A CA 1
ATOM 619 C C . SER A 1 81 ? 13.183 -1.673 -3.856 1.00 96.19 81 SER A C 1
ATOM 621 O O . SER A 1 81 ? 13.064 -2.395 -2.865 1.00 96.19 81 SER A O 1
ATOM 623 N N . MET A 1 82 ? 12.950 -0.359 -3.801 1.00 96.88 82 MET A N 1
ATOM 624 C CA . MET A 1 82 ? 12.480 0.326 -2.593 1.00 96.88 82 MET A CA 1
ATOM 625 C C . MET A 1 82 ? 11.056 -0.086 -2.216 1.00 96.88 82 MET A C 1
ATOM 627 O O . MET A 1 82 ? 10.815 -0.383 -1.049 1.00 96.88 82 MET A O 1
ATOM 631 N N . LEU A 1 83 ? 10.143 -0.178 -3.187 1.00 96.75 83 LEU A N 1
ATOM 632 C CA . LEU A 1 83 ? 8.764 -0.618 -2.965 1.00 96.75 83 LEU A CA 1
ATOM 633 C C . LEU A 1 83 ? 8.709 -2.021 -2.355 1.00 96.75 83 LEU A C 1
ATOM 635 O O . LEU A 1 83 ? 8.045 -2.209 -1.343 1.00 96.75 83 LEU A O 1
ATOM 639 N N . ARG A 1 84 ? 9.493 -2.974 -2.877 1.00 96.00 84 ARG A N 1
ATOM 640 C CA . ARG A 1 84 ? 9.571 -4.333 -2.305 1.00 96.00 84 ARG A CA 1
ATOM 641 C C . ARG A 1 84 ? 10.023 -4.338 -0.844 1.00 96.00 84 ARG A C 1
ATOM 643 O O . ARG A 1 84 ? 9.441 -5.038 -0.026 1.00 96.00 84 ARG A O 1
ATOM 650 N N . ARG A 1 85 ? 11.031 -3.530 -0.503 1.00 94.94 85 ARG A N 1
ATOM 651 C CA . ARG A 1 85 ? 11.504 -3.394 0.885 1.00 94.94 85 ARG A CA 1
ATOM 652 C C . ARG A 1 85 ? 10.451 -2.737 1.781 1.00 94.94 85 ARG A C 1
ATOM 654 O O . ARG A 1 85 ? 10.281 -3.140 2.927 1.00 94.94 85 ARG A O 1
ATOM 661 N N . ASN A 1 86 ? 9.733 -1.740 1.269 1.00 96.31 86 ASN A N 1
ATOM 662 C CA . ASN A 1 86 ? 8.642 -1.103 2.001 1.00 96.31 86 ASN A CA 1
ATOM 663 C C . ASN A 1 86 ? 7.485 -2.074 2.255 1.00 96.31 86 ASN A C 1
ATOM 665 O O . ASN A 1 86 ? 6.941 -2.063 3.355 1.00 96.31 86 ASN A O 1
ATOM 669 N N . ASP A 1 87 ? 7.144 -2.937 1.299 1.00 96.06 87 ASP A N 1
ATOM 670 C CA . ASP A 1 87 ? 6.103 -3.953 1.484 1.00 96.06 87 ASP A CA 1
ATOM 671 C C . ASP A 1 87 ? 6.446 -4.913 2.635 1.00 96.06 87 ASP A C 1
ATOM 673 O O . ASP A 1 87 ? 5.592 -5.198 3.479 1.00 96.06 87 ASP A O 1
ATOM 677 N N . GLU A 1 88 ? 7.706 -5.351 2.734 1.00 95.25 88 GLU A N 1
ATOM 678 C CA . GLU A 1 88 ? 8.194 -6.172 3.853 1.00 95.25 88 GLU A CA 1
ATOM 679 C C . GLU A 1 88 ? 8.050 -5.445 5.201 1.00 95.25 88 GLU A C 1
ATOM 681 O O . GLU A 1 88 ? 7.541 -6.017 6.170 1.00 95.25 88 GLU A O 1
ATOM 686 N N . LEU A 1 89 ? 8.432 -4.164 5.259 1.00 96.31 89 LEU A N 1
ATOM 687 C CA . LEU A 1 89 ? 8.291 -3.334 6.461 1.00 96.31 89 LEU A CA 1
ATOM 688 C C . LEU A 1 89 ? 6.823 -3.119 6.845 1.00 96.31 89 LEU A C 1
ATOM 690 O O . LEU A 1 89 ? 6.470 -3.214 8.021 1.00 96.31 89 LEU A O 1
ATOM 694 N N . VAL A 1 90 ? 5.947 -2.868 5.871 1.00 96.69 90 VAL A N 1
ATOM 695 C CA . VAL A 1 90 ? 4.506 -2.708 6.100 1.00 96.69 90 VAL A CA 1
ATOM 696 C C . VAL A 1 90 ? 3.902 -4.003 6.637 1.00 96.69 90 VAL A C 1
ATOM 698 O O . VAL A 1 90 ? 3.086 -3.952 7.559 1.00 96.69 90 VAL A O 1
ATOM 701 N N . MET A 1 91 ? 4.301 -5.164 6.114 1.00 96.50 91 MET A N 1
ATOM 702 C CA . MET A 1 91 ? 3.865 -6.459 6.646 1.00 96.50 91 MET A CA 1
ATOM 703 C C . MET A 1 91 ? 4.346 -6.678 8.085 1.00 96.50 91 MET A C 1
ATOM 705 O O . MET A 1 91 ? 3.548 -7.076 8.937 1.00 96.50 91 MET A O 1
ATOM 709 N N . ALA A 1 92 ? 5.609 -6.364 8.387 1.00 96.25 92 ALA A N 1
ATOM 710 C CA . ALA A 1 92 ? 6.149 -6.462 9.743 1.00 96.25 92 ALA A CA 1
ATOM 711 C C . ALA A 1 92 ? 5.384 -5.560 10.729 1.00 96.25 92 ALA A C 1
ATOM 713 O O . ALA A 1 92 ? 4.935 -6.033 11.775 1.00 96.25 92 ALA A O 1
ATOM 714 N N . LEU A 1 93 ? 5.139 -4.300 10.357 1.00 97.19 93 LEU A N 1
ATOM 715 C CA . LEU A 1 93 ? 4.372 -3.347 11.164 1.00 97.19 93 LEU A CA 1
ATOM 716 C C . LEU A 1 93 ? 2.918 -3.785 11.360 1.00 97.19 93 LEU A C 1
ATOM 718 O O . LEU A 1 93 ? 2.372 -3.636 12.451 1.00 97.19 93 LEU A O 1
ATOM 722 N N . ARG A 1 94 ? 2.272 -4.351 10.333 1.00 96.81 94 ARG A N 1
ATOM 723 C CA . ARG A 1 94 ? 0.912 -4.901 10.463 1.00 96.81 94 ARG A CA 1
ATOM 724 C C . ARG A 1 94 ? 0.868 -6.064 11.449 1.00 96.81 94 ARG A C 1
ATOM 726 O O . ARG A 1 94 ? -0.043 -6.111 12.274 1.00 96.81 94 ARG A O 1
ATOM 733 N N . ASN A 1 95 ? 1.850 -6.963 11.399 1.00 96.94 95 ASN A N 1
ATOM 734 C CA . ASN A 1 95 ? 1.952 -8.074 12.346 1.00 96.94 95 ASN A CA 1
ATOM 735 C C . ASN A 1 95 ? 2.186 -7.578 13.775 1.00 96.94 95 ASN A C 1
ATOM 737 O O . ASN A 1 95 ? 1.525 -8.045 14.704 1.00 96.94 95 ASN A O 1
ATOM 741 N N . GLU A 1 96 ? 3.083 -6.610 13.958 1.00 96.62 96 GLU A N 1
ATOM 742 C CA . GLU A 1 96 ? 3.330 -6.000 15.263 1.00 96.62 96 GLU A CA 1
ATOM 743 C C . GLU A 1 96 ? 2.076 -5.315 15.811 1.00 96.62 96 GLU A C 1
ATOM 745 O O . GLU A 1 96 ? 1.672 -5.573 16.945 1.00 96.62 96 GLU A O 1
ATOM 750 N N . ASN A 1 97 ? 1.393 -4.517 14.990 1.00 96.88 97 ASN A N 1
ATOM 751 C CA . ASN A 1 97 ? 0.165 -3.835 15.382 1.00 96.88 97 ASN A CA 1
ATOM 752 C C . ASN A 1 97 ? -0.946 -4.839 15.742 1.00 96.88 97 ASN A C 1
ATOM 754 O O . ASN A 1 97 ? -1.608 -4.685 16.765 1.00 96.88 97 ASN A O 1
ATOM 758 N N . ALA A 1 98 ? -1.087 -5.937 14.991 1.00 96.69 98 ALA A N 1
ATOM 759 C CA . ALA A 1 98 ? -2.018 -7.015 15.332 1.00 96.69 98 ALA A CA 1
ATOM 760 C C . ALA A 1 98 ? -1.684 -7.677 16.685 1.00 96.69 98 ALA A C 1
ATOM 762 O O . ALA A 1 98 ? -2.586 -7.991 17.466 1.00 96.69 98 ALA A O 1
ATOM 763 N N . MET A 1 99 ? -0.399 -7.873 17.002 1.00 95.50 99 MET A N 1
ATOM 764 C CA . MET A 1 99 ? 0.026 -8.380 18.313 1.00 95.50 99 MET A CA 1
ATOM 765 C C . MET A 1 99 ? -0.267 -7.382 19.437 1.00 95.50 99 MET A C 1
ATOM 767 O O . MET A 1 99 ? -0.747 -7.776 20.503 1.00 95.50 99 MET A O 1
ATOM 771 N N . LEU A 1 100 ? -0.004 -6.095 19.209 1.00 94.88 100 LEU A N 1
ATOM 772 C CA . LEU A 1 100 ? -0.286 -5.034 20.173 1.00 94.88 100 LEU A CA 1
ATOM 773 C C . LEU A 1 100 ? -1.786 -4.906 20.442 1.00 94.88 100 LEU A C 1
ATOM 775 O O . LEU A 1 100 ? -2.180 -4.856 21.605 1.00 94.88 100 LEU A O 1
ATOM 779 N N . GLN A 1 101 ? -2.627 -4.953 19.409 1.00 94.62 101 GLN A N 1
ATOM 780 C CA . GLN A 1 101 ? -4.085 -4.939 19.558 1.00 94.62 101 GLN A CA 1
ATOM 781 C C . GLN A 1 101 ? -4.584 -6.099 20.423 1.00 94.62 101 GLN A C 1
ATOM 783 O O . GLN A 1 101 ? -5.377 -5.874 21.335 1.00 94.62 101 GLN A O 1
ATOM 788 N N . LYS A 1 102 ? -4.066 -7.319 20.217 1.00 93.31 102 LYS A N 1
ATOM 789 C CA . LYS A 1 102 ? -4.399 -8.473 21.072 1.00 93.31 102 LYS A CA 1
ATOM 790 C C . LYS A 1 102 ? -4.012 -8.242 22.535 1.00 93.31 102 LYS A C 1
ATOM 792 O O . LYS A 1 102 ? -4.805 -8.531 23.425 1.00 93.31 102 LYS A O 1
ATOM 797 N N . ARG A 1 103 ? -2.821 -7.690 22.792 1.00 91.88 103 ARG A N 1
ATOM 798 C CA . ARG A 1 103 ? -2.348 -7.376 24.156 1.00 91.88 103 ARG A CA 1
ATOM 799 C C . ARG A 1 103 ? -3.175 -6.284 24.830 1.00 91.88 103 ARG A C 1
ATOM 801 O O . ARG A 1 103 ? -3.397 -6.343 26.036 1.00 91.88 103 ARG A O 1
ATOM 808 N N . VAL A 1 104 ? -3.588 -5.268 24.076 1.00 91.50 104 VAL A N 1
ATOM 809 C CA . VAL A 1 104 ? -4.453 -4.201 24.591 1.00 91.50 104 VAL A CA 1
ATOM 810 C C . VAL A 1 104 ? -5.826 -4.771 24.927 1.00 91.50 104 VAL A C 1
ATOM 812 O O . VAL A 1 104 ? -6.286 -4.565 26.045 1.00 91.50 104 VAL A O 1
ATOM 815 N N . ALA A 1 105 ? -6.431 -5.548 24.025 1.00 87.44 105 ALA A N 1
ATOM 816 C CA . ALA A 1 105 ? -7.728 -6.181 24.255 1.00 87.44 105 ALA A CA 1
ATOM 817 C C . ALA A 1 105 ? -7.728 -7.046 25.525 1.00 87.44 105 ALA A C 1
ATOM 819 O O . ALA A 1 105 ? -8.575 -6.844 26.390 1.00 87.44 105 ALA A O 1
ATOM 820 N N . SER A 1 106 ? -6.723 -7.913 25.707 1.00 84.75 106 SER A N 1
ATOM 821 C CA . SER A 1 106 ? -6.632 -8.758 26.906 1.00 84.75 106 SER A CA 1
ATOM 822 C C . SER A 1 106 ? -6.448 -7.953 28.197 1.00 84.75 106 SER A C 1
ATOM 824 O O . SER A 1 106 ? -6.978 -8.322 29.240 1.00 84.75 106 SER A O 1
ATOM 826 N N . LYS A 1 107 ? -5.696 -6.843 28.155 1.00 83.38 107 LYS A N 1
ATOM 827 C CA . LYS A 1 107 ? -5.521 -5.962 29.322 1.00 83.38 107 LYS A CA 1
ATOM 828 C C . LYS A 1 107 ? -6.805 -5.213 29.667 1.00 83.38 107 LYS A C 1
ATOM 830 O O . LYS A 1 107 ? -7.117 -5.069 30.843 1.00 83.38 107 LYS A O 1
ATOM 835 N N . VAL A 1 108 ? -7.524 -4.730 28.656 1.00 83.62 108 VAL A N 1
ATOM 836 C CA . VAL A 1 108 ? -8.818 -4.060 28.832 1.00 83.62 108 VAL A CA 1
ATOM 837 C C . VAL A 1 108 ? -9.838 -5.038 29.411 1.00 83.62 108 VAL A C 1
ATOM 839 O O . VAL A 1 108 ? -10.509 -4.703 30.380 1.00 83.62 108 VAL A O 1
ATOM 842 N N . GLU A 1 109 ? -9.894 -6.266 28.900 1.00 76.06 109 GLU A N 1
ATOM 843 C CA . GLU A 1 109 ? -10.761 -7.323 29.427 1.00 76.06 109 GLU A CA 1
ATOM 844 C C . GLU A 1 109 ? -10.415 -7.685 30.879 1.00 76.06 109 GLU A C 1
ATOM 846 O O . GLU A 1 109 ? -11.303 -7.800 31.718 1.00 76.06 109 GLU A O 1
ATOM 851 N N . GLN A 1 110 ? -9.126 -7.763 31.223 1.00 75.75 110 GLN A N 1
ATOM 852 C CA . GLN A 1 110 ? -8.695 -7.985 32.604 1.00 75.75 110 GLN A CA 1
ATOM 853 C C . GLN A 1 110 ? -9.080 -6.827 33.541 1.00 75.75 110 GLN A C 1
ATOM 855 O O . GLN A 1 110 ? -9.479 -7.073 34.676 1.00 75.75 110 GLN A O 1
ATOM 860 N N . GLN A 1 111 ? -8.985 -5.578 33.082 1.00 71.75 111 GLN A N 1
ATOM 861 C CA . GLN A 1 111 ? -9.386 -4.391 33.854 1.00 71.75 111 GLN A CA 1
ATOM 862 C C . GLN A 1 111 ? -10.909 -4.288 34.027 1.00 71.75 111 GLN A C 1
ATOM 864 O O . GLN A 1 111 ? -11.380 -3.813 35.055 1.00 71.75 111 GLN A O 1
ATOM 869 N N . LEU A 1 112 ? -11.677 -4.731 33.028 1.00 68.94 112 LEU A N 1
ATOM 870 C CA . LEU A 1 112 ? -13.141 -4.782 33.078 1.00 68.94 112 LEU A CA 1
ATOM 871 C C . LEU A 1 112 ? -13.662 -5.995 33.854 1.00 68.94 112 LEU A C 1
ATOM 873 O O . LEU A 1 112 ? -14.826 -6.002 34.253 1.00 68.94 112 LEU A O 1
ATOM 877 N N . SER A 1 113 ? -12.830 -7.020 34.066 1.00 71.00 113 SER A N 1
ATOM 878 C CA . SER A 1 113 ? -13.229 -8.176 34.859 1.00 71.00 113 SER A CA 1
ATOM 879 C C . SER A 1 113 ? -13.500 -7.741 36.306 1.00 71.00 113 SER A C 1
ATOM 881 O O . SER A 1 113 ? -12.656 -7.083 36.923 1.00 71.00 113 SER A O 1
ATOM 883 N N . PRO A 1 114 ? -14.684 -8.055 36.862 1.00 74.81 114 PRO A N 1
ATOM 884 C CA . PRO A 1 114 ? -15.017 -7.637 38.211 1.00 74.81 114 PRO A CA 1
ATOM 885 C C . PRO A 1 114 ? -14.046 -8.290 39.199 1.00 74.81 114 PRO A C 1
ATOM 887 O O . PRO A 1 114 ? -13.863 -9.510 39.205 1.00 74.81 114 PRO A O 1
ATOM 890 N N . SER A 1 115 ? -13.406 -7.466 40.034 1.00 82.62 115 SER A N 1
ATOM 891 C CA . SER A 1 115 ? -12.518 -7.955 41.092 1.00 82.62 115 SER A CA 1
ATOM 892 C C . SER A 1 115 ? -13.277 -8.907 42.016 1.00 82.62 115 SER A C 1
ATOM 894 O O . SER A 1 115 ? -14.452 -8.676 42.313 1.00 82.62 115 SER A O 1
ATOM 896 N N . LYS A 1 116 ? -12.595 -9.941 42.525 1.00 84.12 116 LYS A N 1
ATOM 897 C CA . LYS A 1 116 ? -13.168 -10.882 43.501 1.00 84.12 116 LYS A CA 1
ATOM 898 C C . LYS A 1 116 ? -13.801 -10.144 44.683 1.00 84.12 116 LYS A C 1
ATOM 900 O O . LYS A 1 116 ? -14.920 -10.471 45.062 1.00 84.12 116 LYS A O 1
ATOM 905 N N . ASP A 1 117 ? -13.140 -9.102 45.180 1.00 82.75 117 ASP A N 1
ATOM 906 C CA . ASP A 1 117 ? -13.638 -8.285 46.293 1.00 82.75 117 ASP A CA 1
ATOM 907 C C . ASP A 1 117 ? -14.900 -7.499 45.912 1.00 82.75 117 ASP A C 1
ATOM 909 O O . ASP A 1 117 ? -15.830 -7.386 46.707 1.00 82.75 117 ASP A O 1
ATOM 913 N N . GLY A 1 118 ? -14.972 -7.012 44.668 1.00 84.12 118 GLY A N 1
ATOM 914 C CA . GLY A 1 118 ? -16.157 -6.336 44.140 1.00 84.12 118 GLY A CA 1
ATOM 915 C C . GLY A 1 118 ? -17.356 -7.279 44.030 1.00 84.12 118 GLY A C 1
ATOM 916 O O . GLY A 1 118 ? -18.457 -6.925 44.443 1.00 84.12 118 GLY A O 1
ATOM 917 N N . ILE A 1 119 ? -17.135 -8.507 43.547 1.00 89.06 119 ILE A N 1
ATOM 918 C CA . ILE A 1 119 ? -18.174 -9.547 43.483 1.00 89.06 119 ILE A CA 1
ATOM 919 C C . ILE A 1 119 ? -18.668 -9.893 44.890 1.00 89.06 119 ILE A C 1
ATOM 921 O O . ILE A 1 119 ? -19.877 -9.952 45.115 1.00 89.06 119 ILE A O 1
ATOM 925 N N . ILE A 1 120 ? -17.751 -10.099 45.840 1.00 91.44 120 ILE A N 1
ATOM 926 C CA . ILE A 1 120 ? -18.085 -10.410 47.235 1.00 91.44 120 ILE A CA 1
ATOM 927 C C . ILE A 1 120 ? -18.908 -9.273 47.850 1.00 91.44 120 ILE A C 1
ATOM 929 O O . ILE A 1 120 ? -19.950 -9.539 48.445 1.00 91.44 120 ILE A O 1
ATOM 933 N N . GLY A 1 121 ? -18.490 -8.018 47.659 1.00 90.75 121 GLY A N 1
ATOM 934 C CA . GLY A 1 121 ? -19.202 -6.847 48.170 1.00 90.75 121 GLY A CA 1
ATOM 935 C C . GLY A 1 121 ? -20.632 -6.752 47.638 1.00 90.75 121 GLY A C 1
ATOM 936 O O . GLY A 1 121 ? -21.572 -6.652 48.423 1.00 90.75 121 GLY A O 1
ATOM 937 N N . VAL A 1 122 ? -20.818 -6.858 46.319 1.00 92.69 122 VAL A N 1
ATOM 938 C CA . VAL A 1 122 ? -22.158 -6.822 45.702 1.00 92.69 122 VAL A CA 1
ATOM 939 C C . VAL A 1 122 ? -23.021 -7.987 46.188 1.00 92.69 122 VAL A C 1
ATOM 941 O O . VAL A 1 122 ? -24.178 -7.786 46.548 1.00 92.69 122 VAL A O 1
ATOM 944 N N . THR A 1 123 ? -22.456 -9.194 46.260 1.00 93.25 123 THR A N 1
ATOM 945 C CA . THR A 1 123 ? -23.178 -10.385 46.735 1.00 93.25 123 THR A CA 1
ATOM 946 C C . THR A 1 123 ? -23.627 -10.220 48.189 1.00 93.25 123 THR A C 1
ATOM 948 O O . THR A 1 123 ? -24.756 -10.570 48.526 1.00 93.25 123 THR A O 1
ATOM 951 N N . PHE A 1 124 ? -22.775 -9.646 49.044 1.00 96.62 124 PHE A N 1
ATOM 952 C CA . PHE A 1 124 ? -23.114 -9.343 50.433 1.00 96.62 124 PHE A CA 1
ATOM 953 C C . PHE A 1 124 ? -24.245 -8.314 50.535 1.00 96.62 124 PHE A C 1
ATOM 955 O O . PHE A 1 124 ? -25.202 -8.544 51.270 1.00 96.62 124 PHE A O 1
ATOM 962 N N . TYR A 1 125 ? -24.184 -7.222 49.764 1.00 95.31 125 TYR A N 1
ATOM 963 C CA . TYR A 1 125 ? -25.253 -6.217 49.733 1.00 95.31 125 TYR A CA 1
ATOM 964 C C . TYR A 1 125 ? -26.598 -6.814 49.311 1.00 95.31 125 TYR A C 1
ATOM 966 O O . TYR A 1 125 ? -27.599 -6.585 49.984 1.00 95.31 125 TYR A O 1
ATOM 974 N N . ILE A 1 126 ? -26.614 -7.622 48.246 1.00 96.25 126 ILE A N 1
ATOM 975 C CA . ILE A 1 126 ? -27.829 -8.309 47.784 1.00 96.25 126 ILE A CA 1
ATOM 976 C C . ILE A 1 126 ? -28.374 -9.235 48.875 1.00 96.25 126 ILE A C 1
ATOM 978 O O . ILE A 1 126 ? -29.579 -9.281 49.100 1.00 96.25 126 ILE A O 1
ATOM 982 N N . PHE A 1 127 ? -27.502 -9.968 49.570 1.00 97.69 127 PHE A N 1
ATOM 983 C CA . PHE A 1 127 ? -27.924 -10.852 50.653 1.00 97.69 127 PHE A CA 1
ATOM 984 C C . PHE A 1 127 ? -28.569 -10.082 51.813 1.00 97.69 127 PHE A C 1
ATOM 986 O O . PHE A 1 127 ? -29.624 -10.487 52.299 1.00 97.69 127 PHE A O 1
ATOM 993 N N . VAL A 1 128 ? -27.962 -8.971 52.242 1.00 97.00 128 VAL A N 1
ATOM 994 C CA . VAL A 1 128 ? -28.510 -8.118 53.308 1.00 97.00 128 VAL A CA 1
ATOM 995 C C . VAL A 1 128 ? -29.874 -7.558 52.906 1.00 97.00 128 VAL A C 1
ATOM 997 O O . VAL A 1 128 ? -30.825 -7.702 53.671 1.00 97.00 128 VAL A O 1
ATOM 1000 N N . ASP A 1 129 ? -29.989 -7.009 51.696 1.00 96.75 129 ASP A N 1
ATOM 1001 C CA . ASP A 1 129 ? -31.249 -6.474 51.168 1.00 96.75 129 ASP A CA 1
ATOM 1002 C C . ASP A 1 129 ? -32.337 -7.559 51.096 1.00 96.75 129 ASP A C 1
ATOM 1004 O O . ASP A 1 129 ? -33.479 -7.356 51.505 1.00 96.75 129 ASP A O 1
ATOM 1008 N N . MET A 1 130 ? -31.985 -8.772 50.665 1.00 96.25 130 MET A N 1
ATOM 1009 C CA . MET A 1 130 ? -32.918 -9.900 50.620 1.00 96.25 130 MET A CA 1
ATOM 1010 C C . MET A 1 130 ? -33.396 -10.320 52.020 1.00 96.25 130 MET A C 1
ATOM 1012 O O . MET A 1 130 ? -34.573 -10.637 52.207 1.00 96.25 130 MET A O 1
ATOM 1016 N N . CYS A 1 131 ? -32.505 -10.313 53.014 1.00 96.12 131 CYS A N 1
ATOM 1017 C CA . CYS A 1 131 ? -32.857 -10.574 54.411 1.00 96.12 131 CYS A CA 1
ATOM 1018 C C . CYS A 1 131 ? -33.775 -9.487 54.982 1.00 96.12 131 CYS A C 1
ATOM 1020 O O . CYS A 1 131 ? -34.746 -9.811 55.665 1.00 96.12 131 CYS A O 1
ATOM 1022 N N . GLU A 1 132 ? -33.507 -8.217 54.678 1.00 95.44 132 GLU A N 1
ATOM 1023 C CA . GLU A 1 132 ? -34.331 -7.089 55.115 1.00 95.44 132 GLU A CA 1
ATOM 1024 C C . GLU A 1 132 ? -35.737 -7.153 54.505 1.00 95.44 132 GLU A C 1
ATOM 1026 O O . GLU A 1 132 ? -36.732 -7.069 55.228 1.00 95.44 132 GLU A O 1
ATOM 1031 N N . ASN A 1 133 ? -35.831 -7.420 53.201 1.00 95.38 133 ASN A N 1
ATOM 1032 C CA . ASN A 1 133 ? -37.105 -7.625 52.513 1.00 95.38 133 ASN A CA 1
ATOM 1033 C C . ASN A 1 133 ? -37.897 -8.809 53.098 1.00 95.38 133 ASN A C 1
ATOM 1035 O O . ASN A 1 133 ? -39.104 -8.700 53.323 1.00 95.38 133 ASN A O 1
ATOM 1039 N N . ASN A 1 134 ? -37.236 -9.932 53.399 1.00 96.31 134 ASN A N 1
ATOM 1040 C CA . ASN A 1 134 ? -37.890 -11.076 54.045 1.00 96.31 134 ASN A CA 1
ATOM 1041 C C . ASN A 1 134 ? -38.414 -10.738 55.446 1.00 96.31 134 ASN A C 1
ATOM 1043 O O . ASN A 1 134 ? -39.541 -11.102 55.783 1.00 96.31 134 ASN A O 1
ATOM 1047 N N . LEU A 1 135 ? -37.636 -10.007 56.247 1.00 96.19 135 LEU A N 1
ATOM 1048 C CA . LEU A 1 135 ? -38.068 -9.571 57.573 1.00 96.19 135 LEU A CA 1
ATOM 1049 C C . LEU A 1 135 ? -39.278 -8.628 57.485 1.00 96.19 135 LEU A C 1
ATOM 1051 O O . LEU A 1 135 ? -40.222 -8.741 58.270 1.00 96.19 135 LEU A O 1
ATOM 1055 N N . GLN A 1 136 ? -39.289 -7.712 56.513 1.00 95.38 136 GLN A N 1
ATOM 1056 C CA . GLN A 1 136 ? -40.443 -6.845 56.264 1.00 95.38 136 GLN A CA 1
ATOM 1057 C C . GLN A 1 136 ? -41.691 -7.654 55.898 1.00 95.38 136 GLN A C 1
ATOM 1059 O O . GLN A 1 136 ? -42.769 -7.392 56.437 1.00 95.38 136 GLN A O 1
ATOM 1064 N N . LEU A 1 137 ? -41.557 -8.666 55.036 1.00 96.12 137 LEU A N 1
ATOM 1065 C CA . LEU A 1 137 ? -42.662 -9.561 54.680 1.00 96.12 137 LEU A CA 1
ATOM 1066 C C . LEU A 1 137 ? -43.234 -10.279 55.906 1.00 96.12 137 LEU A C 1
ATOM 1068 O O . LEU A 1 137 ? -44.456 -10.332 56.068 1.00 96.12 137 LEU A O 1
ATOM 1072 N N . GLU A 1 138 ? -42.374 -10.778 56.791 1.00 96.25 138 GLU A N 1
ATOM 1073 C CA . GLU A 1 138 ? -42.796 -11.421 58.037 1.00 96.25 138 GLU A CA 1
ATOM 1074 C C . GLU A 1 138 ? -43.542 -10.441 58.958 1.00 96.25 138 GLU A C 1
ATOM 1076 O O . GLU A 1 138 ? -44.627 -10.746 59.463 1.00 96.25 138 GLU A O 1
ATOM 1081 N N . ASN A 1 139 ? -43.033 -9.215 59.099 1.00 96.50 139 ASN A N 1
ATOM 1082 C CA . ASN A 1 139 ? -43.694 -8.158 59.866 1.00 96.50 139 ASN A CA 1
ATOM 1083 C C . ASN A 1 139 ? -45.085 -7.812 59.304 1.00 96.50 139 ASN A C 1
ATOM 1085 O O . ASN A 1 139 ? -46.057 -7.702 60.060 1.00 96.50 139 ASN A O 1
ATOM 1089 N N . HIS A 1 140 ? -45.214 -7.680 57.980 1.00 96.94 140 HIS A N 1
ATOM 1090 C CA . HIS A 1 140 ? -46.500 -7.433 57.324 1.00 96.94 140 HIS A CA 1
ATOM 1091 C C . HIS A 1 140 ? -47.480 -8.595 57.517 1.00 96.94 140 HIS A C 1
ATOM 1093 O O . HIS A 1 140 ? -48.660 -8.361 57.805 1.00 96.94 140 HIS A O 1
ATOM 1099 N N . ALA A 1 141 ? -47.005 -9.840 57.421 1.00 96.81 141 ALA A N 1
ATOM 1100 C CA . ALA A 1 141 ? -47.817 -11.027 57.670 1.00 96.81 141 ALA A CA 1
ATOM 1101 C C . ALA A 1 141 ? -48.358 -11.045 59.111 1.00 96.81 141 ALA A C 1
ATOM 1103 O O . ALA A 1 141 ? -49.559 -11.243 59.320 1.00 96.81 141 ALA A O 1
ATOM 1104 N N . ASN A 1 142 ? -47.509 -10.743 60.096 1.00 97.12 142 ASN A N 1
ATOM 1105 C CA . ASN A 1 142 ? -47.900 -10.653 61.504 1.00 97.12 142 ASN A CA 1
ATOM 1106 C C . ASN A 1 142 ? -48.933 -9.540 61.748 1.00 97.12 142 ASN A C 1
ATOM 1108 O O . ASN A 1 142 ? -49.931 -9.750 62.447 1.00 97.12 142 ASN A O 1
ATOM 1112 N N . ARG A 1 143 ? -48.768 -8.366 61.121 1.00 97.25 143 ARG A N 1
ATOM 1113 C CA . ARG A 1 143 ? -49.747 -7.272 61.237 1.00 97.25 143 ARG A CA 1
ATOM 1114 C C . ARG A 1 143 ? -51.103 -7.653 60.646 1.00 97.25 143 ARG A C 1
ATOM 1116 O O . ARG A 1 143 ? -52.128 -7.376 61.271 1.00 97.25 143 ARG A O 1
ATOM 1123 N N . LEU A 1 144 ? -51.121 -8.324 59.492 1.00 97.06 144 LEU A N 1
ATOM 1124 C CA . LEU A 1 144 ? -52.353 -8.840 58.886 1.00 97.06 144 LEU A CA 1
ATOM 1125 C C . LEU A 1 144 ? -53.064 -9.841 59.802 1.00 97.06 144 LEU A C 1
ATOM 1127 O O . LEU A 1 144 ? -54.290 -9.807 59.899 1.00 97.06 144 LEU A O 1
ATOM 1131 N N . GLN A 1 145 ? -52.324 -10.705 60.503 1.00 96.00 145 GLN A N 1
ATOM 1132 C CA . GLN A 1 145 ? -52.915 -11.613 61.489 1.00 96.00 145 GLN A CA 1
ATOM 1133 C C . GLN A 1 145 ? -53.555 -10.858 62.663 1.00 96.00 145 GLN A C 1
ATOM 1135 O O . GLN A 1 145 ? -54.660 -11.211 63.071 1.00 96.00 145 GLN A O 1
ATOM 1140 N N . SER A 1 146 ? -52.911 -9.807 63.183 1.00 96.31 146 SER A N 1
ATOM 1141 C CA . SER A 1 146 ? -53.482 -8.971 64.254 1.00 96.31 146 SER A CA 1
ATOM 1142 C C . SER A 1 146 ? -54.770 -8.279 63.811 1.00 96.31 146 SER A C 1
ATOM 1144 O O . SER A 1 146 ? -55.790 -8.386 64.484 1.00 96.31 146 SER A O 1
ATOM 1146 N N . LEU A 1 147 ? -54.752 -7.639 62.638 1.00 96.81 147 LEU A N 1
ATOM 1147 C CA . LEU A 1 147 ? -55.928 -6.962 62.083 1.00 96.81 147 LEU A CA 1
ATOM 1148 C C . LEU A 1 147 ? -57.086 -7.935 61.838 1.00 96.81 147 LEU A C 1
ATOM 1150 O O . LEU A 1 147 ? -58.240 -7.591 62.071 1.00 96.81 147 LEU A O 1
ATOM 1154 N N . ARG A 1 148 ? -56.795 -9.174 61.416 1.00 95.81 148 ARG A N 1
ATOM 1155 C CA . ARG A 1 148 ? -57.816 -10.228 61.308 1.00 95.81 148 ARG A CA 1
ATOM 1156 C C . ARG A 1 148 ? -58.449 -10.556 62.661 1.00 95.81 148 ARG A C 1
ATOM 1158 O O . ARG A 1 148 ? -59.659 -10.751 62.710 1.00 95.81 148 ARG A O 1
ATOM 1165 N N . LYS A 1 149 ? -57.665 -10.606 63.744 1.00 95.69 149 LYS A N 1
ATOM 1166 C CA . LYS A 1 149 ? -58.187 -10.839 65.103 1.00 95.69 149 LYS A CA 1
ATOM 1167 C C . LYS A 1 149 ? -59.066 -9.680 65.574 1.00 95.69 149 LYS A C 1
ATOM 1169 O O .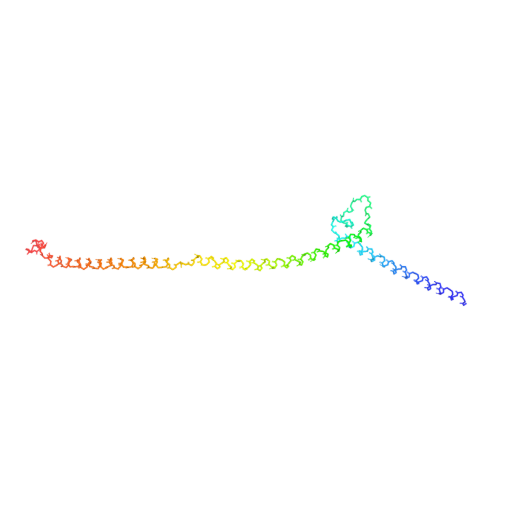 LYS A 1 149 ? -60.162 -9.931 66.055 1.00 95.69 149 LYS A O 1
ATOM 1174 N N . GLU A 1 150 ? -58.618 -8.439 65.387 1.00 94.88 150 GLU A N 1
ATOM 1175 C CA . GLU A 1 150 ? -59.397 -7.234 65.718 1.00 94.88 150 GLU A CA 1
ATOM 1176 C C . GLU A 1 150 ? -60.723 -7.198 64.942 1.00 94.88 150 GLU A C 1
ATOM 1178 O O . GLU A 1 150 ? -61.782 -6.998 65.531 1.00 94.88 150 GLU A O 1
ATOM 1183 N N . LEU A 1 151 ? -60.687 -7.478 63.634 1.00 94.25 151 LEU A N 1
ATOM 1184 C CA . LEU A 1 151 ? -61.887 -7.540 62.798 1.00 94.25 151 LEU A CA 1
ATOM 1185 C C . LEU A 1 151 ? -62.864 -8.626 63.265 1.00 94.25 151 LEU A C 1
ATOM 1187 O O . LEU A 1 151 ? -64.073 -8.408 63.250 1.00 94.25 151 LEU A O 1
ATOM 1191 N N . ASN A 1 152 ? -62.356 -9.796 63.659 1.00 94.12 152 ASN A N 1
ATOM 1192 C CA . ASN A 1 152 ? -63.193 -10.865 64.198 1.00 94.12 152 ASN A CA 1
ATOM 1193 C C . ASN A 1 152 ? -63.827 -10.459 65.530 1.00 94.12 152 ASN A C 1
ATOM 1195 O O . ASN A 1 152 ? -65.026 -10.649 65.690 1.00 94.12 152 ASN A O 1
ATOM 1199 N N . TYR A 1 153 ? -63.064 -9.839 66.435 1.00 92.69 153 TYR A N 1
ATOM 1200 C CA . TYR A 1 153 ? -63.595 -9.343 67.704 1.00 92.69 153 TYR A CA 1
ATOM 1201 C C . TYR A 1 153 ? -64.723 -8.332 67.484 1.00 92.69 153 TYR A C 1
ATOM 1203 O O . TYR A 1 153 ? -65.797 -8.494 68.049 1.00 92.69 153 TYR A O 1
ATOM 1211 N N . VAL A 1 154 ? -64.525 -7.347 66.599 1.00 89.62 154 VAL A N 1
ATOM 1212 C CA . VAL A 1 154 ? -65.565 -6.357 66.274 1.00 89.62 154 VAL A CA 1
ATOM 1213 C C . VAL A 1 154 ? -66.837 -7.042 65.776 1.00 89.62 154 VAL A C 1
ATOM 1215 O O . VAL A 1 154 ? -67.914 -6.729 66.272 1.00 89.62 154 VAL A O 1
ATOM 1218 N N . LYS A 1 155 ? -66.718 -8.016 64.863 1.00 87.88 155 LYS A N 1
ATOM 1219 C CA . LYS A 1 155 ? -67.863 -8.805 64.374 1.00 87.88 155 LYS A CA 1
ATOM 1220 C C . LYS A 1 155 ? -68.565 -9.577 65.488 1.00 87.88 155 LYS A C 1
ATOM 1222 O O . LYS A 1 155 ? -69.786 -9.664 65.493 1.00 87.88 155 LYS A O 1
ATOM 1227 N N . GLU A 1 156 ? -67.804 -10.155 66.411 1.00 89.38 156 GLU A N 1
ATOM 1228 C CA . GLU A 1 156 ? -68.347 -10.890 67.556 1.00 89.38 156 GLU A CA 1
ATOM 1229 C C . GLU A 1 156 ? -69.023 -9.965 68.578 1.00 89.38 156 GLU A C 1
ATOM 1231 O O . GLU A 1 156 ? -69.942 -10.402 69.266 1.00 89.38 156 GLU A O 1
ATOM 1236 N N . THR A 1 157 ? -68.605 -8.699 68.673 1.00 84.19 157 THR A N 1
ATOM 1237 C CA . THR A 1 157 ? -69.186 -7.684 69.571 1.00 84.19 157 THR A CA 1
ATOM 1238 C C . THR A 1 157 ? -70.215 -6.770 68.910 1.00 84.19 157 THR A C 1
ATOM 1240 O O . THR A 1 157 ? -70.769 -5.910 69.585 1.00 84.19 157 THR A O 1
ATOM 1243 N N . ASP A 1 158 ? -70.490 -6.935 67.617 1.00 83.19 158 ASP A N 1
ATOM 1244 C CA . ASP A 1 158 ? -71.353 -6.039 66.830 1.00 83.19 158 ASP A CA 1
ATOM 1245 C C . ASP A 1 158 ? -72.765 -5.908 67.432 1.00 83.19 158 ASP A C 1
ATOM 1247 O O . ASP A 1 158 ? -73.335 -4.820 67.496 1.00 83.19 158 ASP A O 1
ATOM 1251 N N . TRP A 1 159 ? -73.276 -6.996 68.020 1.00 78.00 159 TRP A N 1
ATOM 1252 C CA . TRP A 1 159 ? -74.556 -7.027 68.738 1.00 78.00 159 TRP A CA 1
ATOM 1253 C C . TRP A 1 159 ? -74.653 -6.022 69.901 1.00 78.00 159 TRP A C 1
ATOM 1255 O O . TRP A 1 159 ? -75.756 -5.666 70.306 1.00 78.00 159 TRP A O 1
ATOM 1265 N N . GLN A 1 160 ? -73.528 -5.558 70.460 1.00 73.25 160 GLN A N 1
ATOM 1266 C CA . GLN A 1 160 ? -73.507 -4.610 71.585 1.00 73.25 160 GLN A CA 1
ATOM 1267 C C . GLN A 1 160 ? -73.876 -3.182 71.170 1.00 73.25 160 GLN A C 1
ATOM 1269 O O . GLN A 1 160 ? -74.194 -2.361 72.030 1.00 73.25 160 GLN A O 1
ATOM 1274 N N . TYR A 1 161 ? -73.822 -2.888 69.870 1.00 69.31 161 TYR A N 1
ATOM 1275 C CA . TYR A 1 161 ? -74.060 -1.563 69.302 1.00 69.31 161 TYR A CA 1
ATOM 1276 C C . TYR A 1 161 ? -75.321 -1.502 68.436 1.00 69.31 161 TYR A C 1
ATOM 1278 O O . TYR A 1 161 ? -75.574 -0.481 67.795 1.00 69.31 161 TYR A O 1
ATOM 1286 N N . ASP A 1 162 ? -76.133 -2.561 68.426 1.00 67.12 162 ASP A N 1
ATOM 1287 C CA . ASP A 1 162 ? -77.460 -2.504 67.826 1.00 67.12 162 ASP A CA 1
ATOM 1288 C C . ASP A 1 162 ? -78.291 -1.410 68.529 1.00 67.12 162 ASP A C 1
ATOM 1290 O O . ASP A 1 162 ? -78.445 -1.409 69.753 1.00 67.12 162 ASP A O 1
ATOM 1294 N N . SER A 1 163 ? -78.817 -0.448 67.756 1.00 64.06 163 SER A N 1
ATOM 1295 C CA . SER A 1 163 ? -79.673 0.624 68.278 1.00 64.06 163 SER A CA 1
ATOM 1296 C C . SER A 1 163 ? -80.813 0.039 69.110 1.00 64.06 163 SER A C 1
ATOM 1298 O O . SER A 1 163 ? -81.439 -0.942 68.709 1.00 64.06 163 SER A O 1
ATOM 1300 N N . VAL A 1 164 ? -81.141 0.678 70.238 1.00 59.94 164 VAL A N 1
ATOM 1301 C CA . VAL A 1 164 ? -82.240 0.263 71.133 1.00 59.94 164 VAL A CA 1
ATOM 1302 C C . VAL A 1 164 ? -83.564 0.075 70.367 1.00 59.94 164 VAL A C 1
ATOM 1304 O O . VAL A 1 164 ? -84.355 -0.799 70.711 1.00 59.94 164 VAL A O 1
ATOM 1307 N N . GLU A 1 165 ? -83.764 0.814 69.272 1.00 59.47 165 GLU A N 1
ATOM 1308 C CA . GLU A 1 165 ? -84.890 0.669 68.334 1.00 59.47 165 GLU A CA 1
ATOM 1309 C C . GLU A 1 165 ? -84.996 -0.737 67.708 1.00 59.47 165 GLU A C 1
ATOM 1311 O O . GLU A 1 165 ? -86.093 -1.278 67.576 1.00 59.47 165 GLU A O 1
ATOM 1316 N N . LYS A 1 166 ? -83.864 -1.383 67.409 1.00 60.22 166 LYS A N 1
ATOM 1317 C CA . LYS A 1 166 ? -83.788 -2.743 66.851 1.00 60.22 166 LYS A CA 1
ATOM 1318 C C . LYS A 1 166 ? -84.025 -3.825 67.914 1.00 60.22 166 LYS A C 1
ATOM 1320 O O . LYS A 1 166 ? -84.508 -4.905 67.592 1.00 60.22 166 LYS A O 1
ATOM 1325 N N . ILE A 1 167 ? -83.728 -3.525 69.182 1.00 56.69 167 ILE A N 1
ATOM 1326 C CA . ILE A 1 167 ? -83.918 -4.429 70.332 1.00 56.69 167 ILE A CA 1
ATOM 1327 C C . ILE A 1 167 ? -85.363 -4.363 70.861 1.00 56.69 167 ILE A C 1
ATOM 1329 O O . ILE A 1 167 ? -85.891 -5.365 71.341 1.00 56.69 167 ILE A O 1
ATOM 1333 N N . LEU A 1 168 ? -86.026 -3.207 70.743 1.00 56.25 168 LEU A N 1
ATOM 1334 C CA . LEU A 1 168 ? -87.416 -2.996 71.170 1.00 56.25 168 LEU A CA 1
ATOM 1335 C C . LEU A 1 168 ? -88.464 -3.247 70.073 1.00 56.25 168 LEU A C 1
ATOM 1337 O O . LEU A 1 168 ? -89.656 -3.135 70.353 1.00 56.25 168 LEU A O 1
ATOM 1341 N N . GLY A 1 169 ? -88.056 -3.621 68.856 1.00 55.94 169 GLY A N 1
ATOM 1342 C CA . GLY A 1 169 ? -88.983 -4.066 6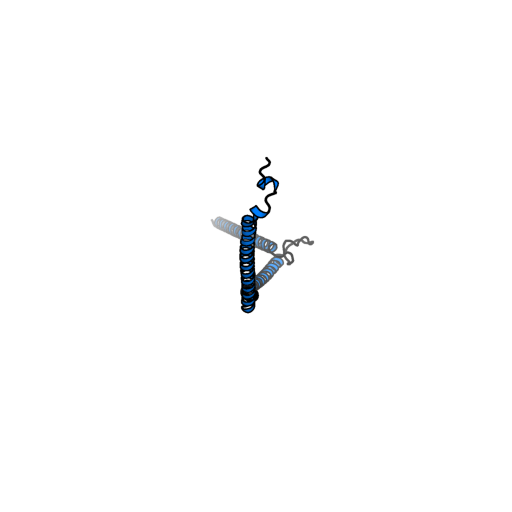7.813 1.00 55.94 169 GLY A CA 1
ATOM 1343 C C . GLY A 1 169 ? -90.012 -3.010 67.403 1.00 55.94 169 GLY A C 1
ATOM 1344 O O . GLY A 1 169 ? -91.187 -3.337 67.232 1.00 55.94 169 GLY A O 1
ATOM 1345 N N . GLN A 1 170 ? -89.596 -1.752 67.250 1.00 52.53 170 GLN A N 1
ATOM 1346 C CA . GLN A 1 170 ? -90.404 -0.767 66.532 1.00 52.53 170 GLN A CA 1
ATOM 1347 C C . GLN A 1 170 ? -89.936 -0.729 65.074 1.00 52.53 170 GLN A C 1
ATOM 1349 O O . GLN A 1 170 ? -88.839 -0.263 64.782 1.00 52.53 170 GLN A O 1
ATOM 1354 N N . ASN A 1 171 ? -90.767 -1.313 64.201 1.00 50.31 171 ASN A N 1
ATOM 1355 C CA . ASN A 1 171 ? -90.668 -1.230 62.740 1.00 50.31 171 ASN A CA 1
ATOM 1356 C C . ASN A 1 171 ? -90.803 0.209 62.240 1.00 50.31 171 ASN A C 1
ATOM 1358 O O . ASN A 1 171 ? -91.713 0.909 62.744 1.00 50.31 171 ASN A O 1
#

Organism: Anopheles coluzzii (NCBI:txid1518534)

pLDDT: mean 85.22, std 14.08, range [47.97, 97.69]